Protein AF-A0A956VNM4-F1 (afdb_monomer_lite)

pLDDT: mean 79.84, std 17.33, range [45.22, 97.0]

Radius of gyration: 34.31 Å; chains: 1; bounding box: 84×88×86 Å

Foldseek 3Di:
DDDPDDDDDDDDDDDDDDDDDDPPPPPPPPPPPDPPDPPVPDDPLDDDQPDPAQAPVRFDCPRQLGVCLNVQFQPPPDDDPRHPDDSSVSSVVSNQCVQCCVPVVDHHQWDWQQDAPQDPDCVPDVGDIDGPPDDHDDNDDPVVVVVVVVVVVVVVD

Secondary structure (DSSP, 8-state):
------PPP-PPPPPPPPPPP-----------------GGGS-TT----SSSS--TTTS-TTSTTTTTGGGGSS-TT--S-S-SS-HHHHHHHHHHHHHTT-STTS--SEEEEPPPTTSS-TTT---EEEETTSPPPP---HHHHHHHHHHHHHT--

Structure (mmCIF, N/CA/C/O backbone):
data_AF-A0A956VNM4-F1
#
_entry.id   AF-A0A956VNM4-F1
#
loop_
_atom_site.group_PDB
_atom_site.id
_atom_site.type_symbol
_atom_site.label_atom_id
_atom_site.label_alt_id
_atom_site.label_comp_id
_atom_site.label_asym_id
_atom_site.label_entity_id
_atom_site.label_seq_id
_atom_site.pdbx_PDB_ins_code
_atom_site.Cartn_x
_atom_site.Cartn_y
_atom_site.Cartn_z
_atom_site.occupancy
_atom_site.B_iso_or_equiv
_atom_site.auth_seq_id
_atom_site.auth_comp_id
_atom_site.auth_asym_id
_atom_site.auth_atom_id
_atom_site.pdbx_PDB_model_num
ATOM 1 N N . MET A 1 1 ? 48.610 73.082 -47.073 1.00 49.88 1 MET A N 1
ATOM 2 C CA . MET A 1 1 ? 49.153 73.668 -45.836 1.00 49.88 1 MET A CA 1
ATOM 3 C C . MET A 1 1 ? 48.139 73.338 -44.759 1.00 49.88 1 MET A C 1
ATOM 5 O O . MET A 1 1 ? 47.066 73.901 -44.838 1.00 49.88 1 MET A O 1
ATOM 9 N N . ASP A 1 2 ? 48.388 72.320 -43.934 1.00 45.22 2 ASP A N 1
ATOM 10 C CA . ASP A 1 2 ? 47.865 72.184 -42.562 1.00 45.22 2 ASP A CA 1
ATOM 11 C C . ASP A 1 2 ? 48.372 70.866 -41.944 1.00 45.22 2 ASP A C 1
ATOM 13 O O . ASP A 1 2 ? 48.528 69.851 -42.620 1.00 45.22 2 ASP A O 1
ATOM 17 N N . ASP A 1 3 ? 48.736 70.962 -40.671 1.00 49.12 3 ASP A N 1
ATOM 18 C CA . ASP A 1 3 ? 49.794 70.252 -39.941 1.00 49.12 3 ASP A CA 1
ATOM 19 C C . ASP A 1 3 ? 49.318 68.951 -39.234 1.00 49.12 3 ASP A C 1
ATOM 21 O O . ASP A 1 3 ? 48.281 68.965 -38.561 1.00 49.12 3 ASP A O 1
ATOM 25 N N . PRO A 1 4 ? 50.045 67.813 -39.326 1.00 52.78 4 PRO A N 1
ATOM 26 C CA . PRO A 1 4 ? 49.659 66.544 -38.711 1.00 52.78 4 PRO A CA 1
ATOM 27 C C . PRO A 1 4 ? 50.267 66.339 -37.307 1.00 52.78 4 PRO A C 1
ATOM 29 O O . PRO A 1 4 ? 50.997 65.378 -37.076 1.00 52.78 4 PRO A O 1
ATOM 32 N N . HIS A 1 5 ? 49.917 67.165 -36.316 1.00 57.28 5 HIS A N 1
ATOM 33 C CA . HIS A 1 5 ? 50.291 66.904 -34.916 1.00 57.28 5 HIS A CA 1
ATOM 34 C C . HIS A 1 5 ? 49.192 67.264 -33.904 1.00 57.28 5 HIS A C 1
ATOM 36 O O . HIS A 1 5 ? 49.262 68.261 -33.190 1.00 57.28 5 HIS A O 1
ATOM 42 N N . ARG A 1 6 ? 48.215 66.362 -33.718 1.00 51.59 6 ARG A N 1
ATOM 43 C CA . ARG A 1 6 ? 47.410 66.311 -32.481 1.00 51.59 6 ARG A CA 1
ATOM 44 C C . ARG A 1 6 ? 47.790 65.091 -31.645 1.00 51.59 6 ARG A C 1
ATOM 46 O O . ARG A 1 6 ? 47.333 63.973 -31.874 1.00 51.59 6 ARG A O 1
ATOM 53 N N . ARG A 1 7 ? 48.655 65.334 -30.657 1.00 53.19 7 ARG A N 1
ATOM 54 C CA . ARG A 1 7 ? 49.036 64.391 -29.597 1.00 53.19 7 ARG A CA 1
ATOM 55 C C . ARG A 1 7 ? 47.786 63.954 -28.823 1.00 53.19 7 ARG A C 1
ATOM 57 O O . ARG A 1 7 ? 47.094 64.791 -28.250 1.00 53.19 7 ARG A O 1
ATOM 64 N N . ARG A 1 8 ? 47.499 62.649 -28.789 1.00 54.84 8 ARG A N 1
ATOM 65 C CA . ARG A 1 8 ? 46.510 62.067 -27.867 1.00 54.84 8 ARG A CA 1
ATOM 66 C C . ARG A 1 8 ? 47.134 61.978 -26.465 1.00 54.84 8 ARG A C 1
ATOM 68 O O . ARG A 1 8 ? 48.229 61.429 -26.357 1.00 54.84 8 ARG A O 1
ATOM 75 N N . PRO A 1 9 ? 46.486 62.470 -25.397 1.00 53.16 9 PRO A N 1
ATOM 76 C CA . PRO A 1 9 ? 46.974 62.258 -24.040 1.00 53.16 9 PRO A CA 1
ATOM 77 C C . PRO A 1 9 ? 46.819 60.782 -23.641 1.00 53.16 9 PRO A C 1
ATOM 79 O O . PRO A 1 9 ? 45.767 60.171 -23.833 1.00 53.16 9 PRO A O 1
ATOM 82 N N . HIS A 1 10 ? 47.897 60.202 -23.112 1.00 55.34 10 HIS A N 1
ATOM 83 C CA . HIS A 1 10 ? 47.948 58.829 -22.619 1.00 55.34 10 HIS A CA 1
ATOM 84 C C . HIS A 1 10 ? 47.056 58.665 -21.378 1.00 55.34 10 HIS A C 1
ATOM 86 O O . HIS A 1 10 ? 47.329 59.245 -20.330 1.00 55.34 10 HIS A O 1
ATOM 92 N N . LEU A 1 11 ? 46.008 57.844 -21.483 1.00 62.00 11 LEU A N 1
ATOM 93 C CA . LEU A 1 11 ? 45.251 57.353 -20.328 1.00 62.00 11 LEU A CA 1
ATOM 94 C C . LEU A 1 11 ? 46.124 56.375 -19.514 1.00 62.00 11 LEU A C 1
ATOM 96 O O . LEU A 1 11 ? 46.739 55.480 -20.106 1.00 62.00 11 LEU A O 1
ATOM 100 N N . PRO A 1 12 ? 46.189 56.498 -18.177 1.00 57.94 12 PRO A N 1
ATOM 101 C CA . PRO A 1 12 ? 46.926 55.557 -17.344 1.00 57.94 12 PRO A CA 1
ATOM 102 C C . PRO A 1 12 ? 46.230 54.188 -17.332 1.00 57.94 12 PRO A C 1
ATOM 104 O O . PRO A 1 12 ? 45.012 54.086 -17.186 1.00 57.94 12 PRO A O 1
ATOM 107 N N . ARG A 1 13 ? 47.015 53.116 -17.489 1.00 61.16 13 ARG A N 1
ATOM 108 C CA . ARG A 1 13 ? 46.526 51.729 -17.423 1.00 61.16 13 ARG A CA 1
ATOM 109 C C . ARG A 1 13 ? 46.043 51.396 -15.999 1.00 61.16 13 ARG A C 1
ATOM 111 O O . ARG A 1 13 ? 46.719 51.779 -15.041 1.00 61.16 13 ARG A O 1
ATOM 118 N N . PRO A 1 14 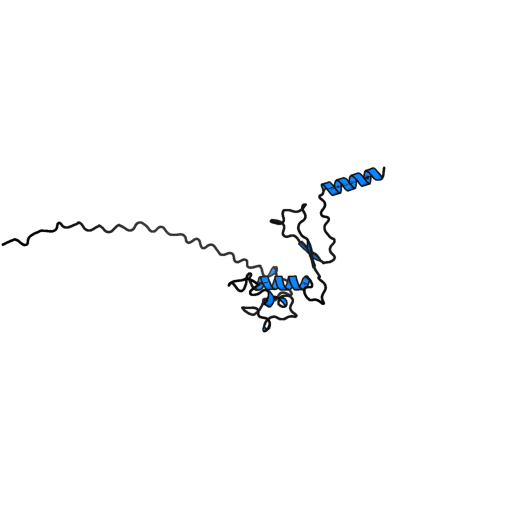? 44.940 50.645 -15.828 1.00 54.25 14 PRO A N 1
ATOM 119 C CA . PRO A 1 14 ? 44.513 50.185 -14.511 1.00 54.25 14 PRO A CA 1
ATOM 120 C C . PRO A 1 14 ? 45.524 49.182 -13.931 1.00 54.25 14 PRO A C 1
ATOM 122 O O . PRO A 1 14 ? 46.013 48.293 -14.629 1.00 54.25 14 PRO A O 1
ATOM 125 N N . ARG A 1 15 ? 45.853 49.342 -12.642 1.00 58.88 15 ARG A N 1
ATOM 126 C CA . ARG A 1 15 ? 46.706 48.407 -11.888 1.00 58.88 15 ARG A CA 1
ATOM 127 C C . ARG A 1 15 ? 45.986 47.063 -11.702 1.00 58.88 15 ARG A C 1
ATOM 129 O O . ARG A 1 15 ? 44.781 47.070 -11.453 1.00 58.88 15 ARG A O 1
ATOM 136 N N . PRO A 1 16 ? 46.700 45.923 -11.730 1.00 51.28 16 PRO A N 1
ATOM 137 C CA . PRO A 1 16 ? 46.108 44.641 -11.377 1.00 51.28 16 PRO A CA 1
ATOM 138 C C . PRO A 1 16 ? 45.751 44.627 -9.886 1.00 51.28 16 PRO A C 1
ATOM 140 O O . PRO A 1 16 ? 46.593 44.862 -9.016 1.00 51.28 16 PRO A O 1
ATOM 143 N N . THR A 1 17 ? 44.480 44.370 -9.591 1.00 58.88 17 THR A N 1
ATOM 144 C CA . THR A 1 17 ? 43.971 44.136 -8.239 1.00 58.88 17 THR A CA 1
ATOM 145 C C . THR A 1 17 ? 44.605 42.879 -7.647 1.00 58.88 17 THR A C 1
ATOM 147 O O . THR A 1 17 ? 44.582 41.808 -8.249 1.00 58.88 17 THR A O 1
ATOM 150 N N . ARG A 1 18 ? 45.170 43.027 -6.448 1.00 52.59 18 ARG A N 1
ATOM 151 C CA . ARG A 1 18 ? 45.754 41.959 -5.628 1.00 52.59 18 ARG A CA 1
ATOM 152 C C . ARG A 1 18 ? 44.669 40.910 -5.298 1.00 52.59 18 ARG A C 1
ATOM 154 O O . ARG A 1 18 ? 43.594 41.321 -4.859 1.00 52.59 18 ARG A O 1
ATOM 161 N N . PRO A 1 19 ? 44.907 39.595 -5.456 1.00 50.78 19 PRO A N 1
ATOM 162 C CA . PRO A 1 19 ? 43.946 38.591 -5.014 1.00 50.78 19 PRO A CA 1
ATOM 163 C C . PRO A 1 19 ? 43.906 38.566 -3.481 1.00 50.78 19 PRO A C 1
ATOM 165 O O . PRO A 1 19 ? 44.941 38.427 -2.828 1.00 50.78 19 PRO A O 1
ATOM 168 N N . GLY A 1 20 ? 42.714 38.746 -2.908 1.00 52.94 20 GLY A N 1
ATOM 169 C CA . GLY A 1 20 ? 42.469 38.571 -1.475 1.00 52.94 20 GLY A CA 1
ATOM 170 C C . GLY A 1 20 ? 42.557 37.097 -1.052 1.00 52.94 20 GLY A C 1
ATOM 171 O O . GLY A 1 20 ? 42.478 36.207 -1.901 1.00 52.94 20 GLY A O 1
ATOM 172 N N . PRO A 1 21 ? 42.728 36.815 0.251 1.00 52.25 21 PRO A N 1
ATOM 173 C CA . PRO A 1 21 ? 42.950 35.462 0.741 1.00 52.25 21 PRO A CA 1
ATOM 174 C C . PRO A 1 21 ? 41.718 34.574 0.524 1.00 52.25 21 PRO A C 1
ATOM 176 O O . PRO A 1 21 ? 40.581 34.963 0.797 1.00 52.25 21 PRO A O 1
ATOM 179 N N . HIS A 1 22 ? 41.982 33.365 0.029 1.00 49.00 22 HIS A N 1
ATOM 180 C CA . HIS A 1 22 ? 41.019 32.298 -0.212 1.00 49.00 22 HIS A CA 1
ATOM 181 C C . HIS A 1 22 ? 40.105 32.068 0.998 1.00 49.00 22 HIS A C 1
ATOM 183 O O . HIS A 1 22 ? 40.531 31.581 2.043 1.00 49.00 22 HIS A O 1
ATOM 189 N N . ARG A 1 23 ? 38.815 32.367 0.830 1.00 52.41 23 ARG A N 1
ATOM 190 C CA . ARG A 1 23 ? 37.769 31.940 1.758 1.00 52.41 23 ARG A CA 1
ATOM 191 C C . ARG A 1 23 ? 37.416 30.495 1.413 1.00 52.41 23 ARG A C 1
ATOM 193 O O . ARG A 1 23 ? 36.722 30.236 0.433 1.00 52.41 23 ARG A O 1
ATOM 200 N N . THR A 1 24 ? 37.946 29.557 2.188 1.00 52.72 24 THR A N 1
ATOM 201 C CA . THR A 1 24 ? 37.677 28.123 2.062 1.00 52.72 24 THR A CA 1
ATOM 202 C C . THR A 1 24 ? 36.179 27.879 2.232 1.00 52.72 24 THR A C 1
ATOM 204 O O . THR A 1 24 ? 35.636 27.949 3.334 1.00 52.72 24 THR A O 1
ATOM 207 N N . ALA A 1 25 ? 35.480 27.636 1.125 1.00 51.00 25 ALA A N 1
ATOM 208 C CA . ALA A 1 25 ? 34.095 27.203 1.158 1.00 51.00 25 ALA A CA 1
ATOM 209 C C . ALA A 1 25 ? 34.065 25.780 1.726 1.00 51.00 25 ALA A C 1
ATOM 211 O O . ALA A 1 25 ? 34.372 24.811 1.032 1.00 51.00 25 ALA A O 1
ATOM 212 N N . HIS A 1 26 ? 33.701 25.645 3.002 1.00 47.53 26 HIS A N 1
ATOM 213 C CA . HIS A 1 26 ? 33.315 24.359 3.563 1.00 47.53 26 HIS A CA 1
ATOM 214 C C . HIS A 1 26 ? 32.074 23.872 2.813 1.00 47.53 26 HIS A C 1
ATOM 216 O O . HIS A 1 26 ? 30.940 24.229 3.138 1.00 47.53 26 HIS A O 1
ATOM 222 N N . ARG A 1 27 ? 32.295 23.051 1.782 1.00 48.91 27 ARG A N 1
ATOM 223 C CA . ARG A 1 27 ? 31.257 22.254 1.135 1.00 48.91 27 ARG A CA 1
ATOM 224 C C . ARG A 1 27 ? 30.772 21.249 2.169 1.00 48.91 27 ARG A C 1
ATOM 226 O O . ARG A 1 27 ? 31.285 20.140 2.277 1.00 48.91 27 ARG A O 1
ATOM 233 N N . ARG A 1 28 ? 29.806 21.674 2.979 1.00 51.50 28 ARG A N 1
ATOM 234 C CA . ARG A 1 28 ? 29.080 20.824 3.912 1.00 51.50 28 ARG A CA 1
ATOM 235 C C . ARG A 1 28 ? 28.301 19.837 3.046 1.00 51.50 28 ARG A C 1
ATOM 237 O O . ARG A 1 28 ? 27.218 20.143 2.559 1.00 51.50 28 ARG A O 1
ATOM 244 N N . THR A 1 29 ? 28.905 18.687 2.762 1.00 48.66 29 THR A N 1
ATOM 245 C CA . THR A 1 29 ? 28.228 17.559 2.130 1.00 48.66 29 THR A CA 1
ATOM 246 C C . THR A 1 29 ? 27.105 17.157 3.065 1.00 48.66 29 THR A C 1
ATOM 248 O O . THR A 1 29 ? 27.325 16.460 4.057 1.00 48.66 29 THR A O 1
ATOM 251 N N . ALA A 1 30 ? 25.901 17.653 2.788 1.00 53.28 30 ALA A N 1
ATOM 252 C CA . ALA A 1 30 ? 24.693 17.112 3.365 1.00 53.28 30 ALA A CA 1
ATOM 253 C C . ALA A 1 30 ? 24.687 15.630 2.990 1.00 53.28 30 ALA A C 1
ATOM 255 O O . ALA A 1 30 ? 24.485 15.274 1.828 1.00 53.28 30 ALA A O 1
ATOM 256 N N . ARG A 1 31 ? 25.007 14.764 3.960 1.00 51.25 31 ARG A N 1
ATOM 257 C CA . ARG A 1 31 ? 24.775 13.328 3.843 1.00 51.25 31 ARG A CA 1
ATOM 258 C C . ARG A 1 31 ? 23.301 13.189 3.507 1.00 51.25 31 ARG A C 1
ATOM 260 O O . ARG A 1 31 ? 22.444 13.400 4.363 1.00 51.25 31 ARG A O 1
ATOM 267 N N . ARG A 1 32 ? 23.027 12.882 2.242 1.00 49.78 32 ARG A N 1
ATOM 268 C CA . ARG A 1 32 ? 21.726 12.452 1.758 1.00 49.78 32 ARG A CA 1
ATOM 269 C C . ARG A 1 32 ? 21.431 11.179 2.545 1.00 49.78 32 ARG A C 1
ATOM 271 O O . ARG A 1 32 ? 21.957 10.120 2.222 1.00 49.78 32 ARG A O 1
ATOM 278 N N . ARG A 1 33 ? 20.712 11.302 3.663 1.00 46.81 33 ARG A N 1
ATOM 279 C CA . ARG A 1 33 ? 20.148 10.149 4.359 1.00 46.81 33 ARG A CA 1
ATOM 280 C C . ARG A 1 33 ? 19.124 9.584 3.387 1.00 46.81 33 ARG A C 1
ATOM 282 O O . ARG A 1 33 ? 17.998 10.066 3.336 1.00 46.81 33 ARG A O 1
ATOM 289 N N . SER A 1 34 ? 19.544 8.657 2.529 1.00 51.41 34 SER A N 1
ATOM 290 C CA . SER A 1 34 ? 18.582 7.823 1.833 1.00 51.41 34 SER A CA 1
ATOM 291 C C . SER A 1 34 ? 17.769 7.128 2.914 1.00 51.41 34 SER A C 1
ATOM 293 O O . SER A 1 34 ? 18.326 6.633 3.897 1.00 51.41 34 SER A O 1
ATOM 295 N N . LEU A 1 35 ? 16.451 7.153 2.754 1.00 50.31 35 LEU A N 1
ATOM 296 C CA . LEU A 1 35 ? 15.524 6.322 3.507 1.00 50.31 35 LEU A CA 1
ATOM 297 C C . LEU A 1 35 ? 15.796 4.864 3.112 1.00 50.31 35 LEU A C 1
ATOM 299 O O . LEU A 1 35 ? 15.052 4.265 2.347 1.00 50.31 35 LEU A O 1
ATOM 303 N N . VAL A 1 36 ? 16.932 4.318 3.546 1.00 48.50 36 VAL A N 1
ATOM 304 C CA . VAL A 1 36 ? 17.186 2.883 3.484 1.00 48.50 36 VAL A CA 1
ATOM 305 C C . VAL A 1 36 ? 16.407 2.321 4.654 1.00 48.50 36 VAL A C 1
ATOM 307 O O . VAL A 1 36 ? 16.829 2.438 5.805 1.00 48.50 36 VAL A O 1
ATOM 310 N N . VAL A 1 37 ? 15.224 1.796 4.357 1.00 52.50 37 VAL A N 1
ATOM 311 C CA . VAL A 1 37 ? 14.501 0.918 5.273 1.00 52.50 37 VAL A CA 1
ATOM 312 C C . VAL A 1 37 ? 15.479 -0.194 5.652 1.00 52.50 37 VAL A C 1
ATOM 314 O O . VAL A 1 37 ? 16.054 -0.835 4.769 1.00 52.50 37 VAL A O 1
ATOM 317 N N . LYS A 1 38 ? 15.760 -0.362 6.949 1.00 48.75 38 LYS A N 1
ATOM 318 C CA . LYS A 1 38 ? 16.613 -1.462 7.412 1.00 48.75 38 LYS A CA 1
ATOM 319 C C . LYS A 1 38 ? 15.952 -2.770 6.973 1.00 48.75 38 LYS A C 1
ATOM 321 O O . LYS A 1 38 ? 14.750 -2.930 7.151 1.00 48.75 38 LYS A O 1
ATOM 326 N N . SER A 1 39 ? 16.735 -3.699 6.429 1.00 55.00 39 SER A N 1
ATOM 327 C CA . SER A 1 39 ? 16.269 -5.016 5.958 1.00 55.00 39 SER A CA 1
ATOM 328 C C . SER A 1 39 ? 15.467 -5.802 7.005 1.00 55.00 39 SER A C 1
ATOM 330 O O . SER A 1 39 ? 14.659 -6.645 6.651 1.00 55.00 39 SER A O 1
ATOM 332 N N . GLU A 1 40 ? 15.649 -5.473 8.282 1.00 55.06 40 GLU A N 1
ATOM 333 C CA . GLU A 1 40 ? 14.965 -6.033 9.453 1.00 55.06 40 GLU A CA 1
ATOM 334 C C . GLU A 1 40 ? 13.457 -5.705 9.536 1.00 55.06 40 GLU A C 1
ATOM 336 O O . GLU A 1 40 ? 12.757 -6.249 10.380 1.00 55.06 40 GLU A O 1
ATOM 341 N N . GLN A 1 41 ? 12.942 -4.817 8.678 1.00 72.50 41 GLN A N 1
ATOM 342 C CA . GLN A 1 41 ? 11.538 -4.370 8.681 1.00 72.50 41 GLN A CA 1
ATOM 343 C C . GLN A 1 41 ? 10.712 -4.891 7.497 1.00 72.50 41 GLN A C 1
ATOM 345 O O . GLN A 1 41 ? 9.548 -4.516 7.353 1.00 72.50 41 GLN A O 1
ATOM 350 N N . LEU A 1 42 ? 11.302 -5.702 6.618 1.00 82.81 42 LEU A N 1
ATOM 351 C CA . LEU A 1 42 ? 10.604 -6.220 5.445 1.00 82.81 42 LEU A CA 1
ATOM 352 C C . LEU A 1 42 ? 9.891 -7.539 5.790 1.00 82.81 42 LEU A C 1
ATOM 354 O O . LEU A 1 42 ? 10.472 -8.368 6.490 1.00 82.81 42 LEU A O 1
ATOM 358 N N . PRO A 1 43 ? 8.654 -7.750 5.307 1.00 89.06 43 PRO A N 1
ATOM 359 C CA . PRO A 1 43 ? 7.967 -9.033 5.442 1.00 89.06 43 PRO A CA 1
ATOM 360 C C . PRO A 1 43 ? 8.790 -10.192 4.862 1.00 89.06 43 PRO A C 1
ATOM 362 O O . PRO A 1 43 ? 9.518 -10.008 3.888 1.00 89.06 43 PRO A O 1
ATOM 365 N N . SER A 1 44 ? 8.673 -11.390 5.436 1.00 89.69 44 SER A N 1
ATOM 366 C CA . SER A 1 44 ? 9.437 -12.570 4.997 1.00 89.69 44 SER A CA 1
ATOM 367 C C . SER A 1 44 ? 9.056 -13.065 3.598 1.00 89.69 44 SER A C 1
ATOM 369 O O . SER A 1 44 ? 9.865 -13.701 2.931 1.00 89.69 44 SER A O 1
ATOM 371 N N . ASP A 1 45 ? 7.837 -12.772 3.153 1.00 90.81 45 ASP A N 1
ATOM 372 C CA . ASP A 1 45 ? 7.299 -13.071 1.826 1.00 90.81 45 ASP A CA 1
ATOM 373 C C . ASP A 1 45 ? 7.648 -12.001 0.773 1.00 90.81 45 ASP A C 1
ATOM 375 O O . ASP A 1 45 ? 7.389 -12.186 -0.419 1.00 90.81 45 ASP A O 1
ATOM 379 N N . TYR A 1 46 ? 8.267 -10.886 1.176 1.00 93.50 46 TYR A N 1
ATOM 380 C CA . TYR A 1 46 ? 8.650 -9.822 0.256 1.00 93.50 46 TYR A CA 1
ATOM 381 C C . TYR A 1 46 ? 9.898 -10.190 -0.550 1.00 93.50 46 TYR A C 1
ATOM 383 O O . TYR A 1 46 ? 10.984 -10.408 -0.015 1.00 93.50 46 TYR A O 1
ATOM 391 N N . THR A 1 47 ? 9.760 -10.144 -1.875 1.00 92.31 47 THR A N 1
ATOM 392 C CA . THR A 1 47 ? 10.885 -10.216 -2.813 1.00 92.31 47 THR A CA 1
ATOM 393 C C . THR A 1 47 ? 10.932 -8.950 -3.654 1.00 92.31 47 THR A C 1
ATOM 395 O O . THR A 1 47 ? 9.931 -8.547 -4.256 1.00 92.31 47 THR A O 1
ATOM 398 N N . LYS A 1 48 ? 12.112 -8.325 -3.719 1.00 93.88 48 LYS A N 1
ATOM 399 C CA . LYS A 1 48 ? 12.327 -7.134 -4.542 1.00 93.88 48 LYS A CA 1
ATOM 400 C C . LYS A 1 48 ? 12.102 -7.453 -6.019 1.00 93.88 48 LYS A C 1
ATOM 402 O O . LYS A 1 48 ? 12.584 -8.468 -6.518 1.00 93.88 48 LYS A O 1
ATOM 407 N N . PHE A 1 49 ? 11.404 -6.562 -6.715 1.00 95.31 49 PHE A N 1
ATOM 408 C CA . PHE A 1 49 ? 11.154 -6.709 -8.142 1.00 95.31 49 PHE A CA 1
ATOM 409 C C . PHE A 1 49 ? 12.477 -6.736 -8.945 1.00 95.31 49 PHE A C 1
ATOM 411 O O . PHE A 1 49 ? 13.314 -5.847 -8.761 1.00 95.31 49 PHE A O 1
ATOM 418 N N . PRO A 1 50 ? 12.698 -7.742 -9.816 1.00 93.25 50 PRO A N 1
ATOM 419 C CA . PRO A 1 50 ? 14.002 -7.966 -10.445 1.00 93.25 50 PRO A CA 1
ATOM 420 C C . PRO A 1 50 ? 14.291 -7.045 -11.639 1.00 93.25 50 PRO A C 1
ATOM 422 O O . PRO A 1 50 ? 15.449 -6.912 -12.035 1.00 93.25 50 PRO A O 1
ATOM 425 N N . HIS A 1 51 ? 13.272 -6.411 -12.225 1.00 91.75 51 HIS A N 1
ATOM 426 C CA . HIS A 1 51 ? 13.429 -5.556 -13.404 1.00 91.75 51 HIS A CA 1
ATOM 427 C C . HIS A 1 51 ? 13.415 -4.067 -13.047 1.00 91.75 51 HIS A C 1
ATOM 429 O O . HIS A 1 51 ? 12.913 -3.649 -12.007 1.00 91.75 51 HIS A O 1
ATOM 435 N N . SER A 1 52 ? 13.955 -3.237 -13.939 1.00 88.69 52 SER A N 1
ATOM 436 C CA . SER A 1 52 ? 13.961 -1.781 -13.760 1.00 88.69 52 SER A CA 1
ATOM 437 C C . SER A 1 52 ? 12.576 -1.150 -13.922 1.00 88.69 52 SER A C 1
ATOM 439 O O . SER A 1 52 ? 12.318 -0.101 -13.333 1.00 88.69 52 SER A O 1
ATOM 441 N N . PHE A 1 53 ? 11.697 -1.767 -14.715 1.00 93.12 53 PHE A N 1
ATOM 442 C CA . PHE A 1 53 ? 10.389 -1.220 -15.055 1.00 93.12 53 PHE A CA 1
ATOM 443 C C . PHE A 1 53 ? 9.319 -2.320 -15.110 1.00 93.12 53 PHE A C 1
ATOM 445 O O . PHE A 1 53 ? 9.537 -3.321 -15.798 1.00 93.12 53 PHE A O 1
ATOM 452 N N . PRO A 1 54 ? 8.181 -2.168 -14.412 1.00 95.44 54 PRO A N 1
ATOM 453 C CA . PRO A 1 54 ? 7.125 -3.169 -14.428 1.00 95.44 54 PRO A CA 1
ATOM 454 C C . PRO A 1 54 ? 6.246 -3.041 -15.677 1.00 95.44 54 PRO A C 1
ATOM 456 O O . PRO A 1 54 ? 5.740 -1.969 -16.001 1.00 95.44 54 PRO A O 1
ATOM 459 N N . THR A 1 55 ? 6.060 -4.158 -16.368 1.00 95.50 55 THR A N 1
ATOM 460 C CA . THR A 1 55 ? 5.136 -4.347 -17.488 1.00 95.50 55 THR A CA 1
ATOM 461 C C . THR A 1 55 ? 4.249 -5.552 -17.193 1.00 95.50 55 THR A C 1
ATOM 463 O O . THR A 1 55 ? 4.490 -6.307 -16.250 1.00 95.50 55 THR A O 1
ATOM 466 N N . ARG A 1 56 ? 3.191 -5.756 -17.976 1.00 94.88 56 ARG A N 1
ATOM 467 C CA . ARG A 1 56 ? 2.281 -6.882 -17.742 1.00 94.88 56 ARG A CA 1
ATOM 468 C C . ARG A 1 56 ? 2.982 -8.236 -17.895 1.00 94.88 56 ARG A C 1
ATOM 470 O O . ARG A 1 56 ? 2.643 -9.177 -17.194 1.00 94.88 56 ARG A O 1
ATOM 477 N N . GLU A 1 57 ? 3.948 -8.327 -18.801 1.00 96.25 57 GLU A N 1
ATOM 478 C CA . GLU A 1 57 ? 4.630 -9.568 -19.182 1.00 96.25 57 GLU A CA 1
ATOM 479 C C . GLU A 1 57 ? 5.695 -9.991 -18.166 1.00 96.25 57 GLU A C 1
ATOM 481 O O . GLU A 1 57 ? 6.047 -11.165 -18.105 1.00 96.25 57 GLU A O 1
ATOM 486 N N . ASN A 1 58 ? 6.220 -9.045 -17.383 1.00 96.38 58 ASN A N 1
ATOM 487 C CA . ASN A 1 58 ? 7.283 -9.300 -16.412 1.00 96.38 58 ASN A CA 1
ATOM 488 C C . ASN A 1 58 ? 6.799 -9.333 -14.953 1.00 96.38 58 ASN A C 1
ATOM 490 O O . ASN A 1 58 ? 7.60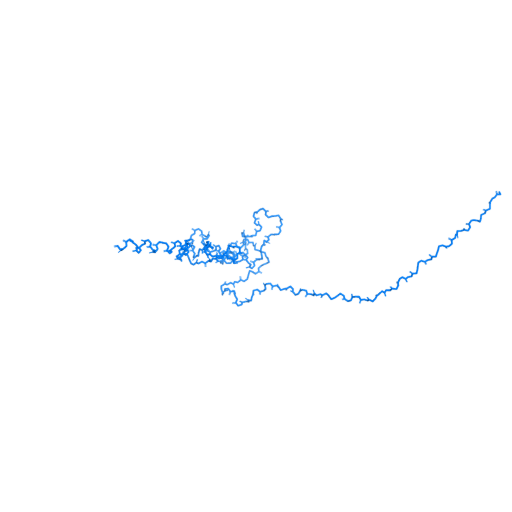1 -9.596 -14.057 1.00 96.38 58 ASN A O 1
ATOM 494 N N . CYS A 1 59 ? 5.514 -9.058 -14.713 1.00 96.00 59 CYS A N 1
ATOM 495 C CA . CYS A 1 59 ? 4.893 -9.147 -13.397 1.00 96.00 59 CYS A CA 1
ATOM 496 C C . CYS A 1 59 ? 4.196 -10.499 -13.229 1.00 96.00 59 CYS A C 1
ATOM 498 O O . CYS A 1 59 ? 3.374 -10.887 -14.058 1.00 96.00 59 CYS A O 1
ATOM 500 N N . ASP A 1 60 ? 4.476 -11.187 -12.125 1.00 95.12 60 ASP A N 1
ATOM 501 C CA . ASP A 1 60 ? 3.776 -12.420 -11.764 1.00 95.12 60 ASP A CA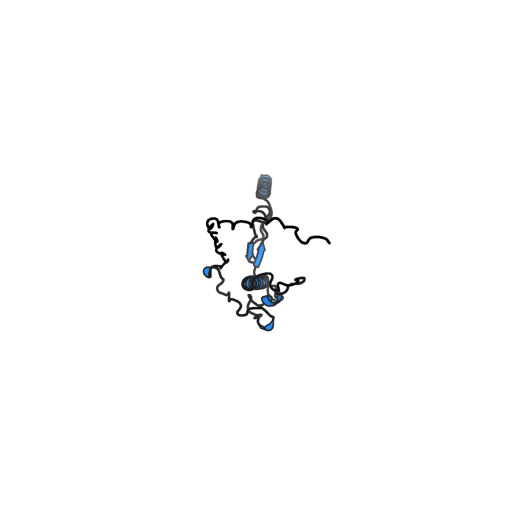 1
ATOM 502 C C . ASP A 1 60 ? 2.377 -12.109 -11.184 1.00 95.12 60 ASP A C 1
ATOM 504 O O . ASP A 1 60 ? 2.287 -11.466 -10.131 1.00 95.12 60 ASP A O 1
ATOM 508 N N . PRO A 1 61 ? 1.277 -12.564 -11.818 1.00 93.31 61 PRO A N 1
ATOM 509 C CA . PRO A 1 61 ? -0.081 -12.335 -11.325 1.00 93.31 61 PRO A CA 1
ATOM 510 C C . PRO A 1 61 ? -0.398 -13.068 -10.014 1.00 93.31 61 PRO A C 1
ATOM 512 O O . PRO A 1 61 ? -1.339 -12.676 -9.328 1.00 93.31 61 PRO A O 1
ATOM 515 N N . ASN A 1 62 ? 0.360 -14.110 -9.656 1.00 93.62 62 ASN A N 1
ATOM 516 C CA . ASN A 1 62 ? 0.156 -14.873 -8.421 1.00 93.62 62 ASN A CA 1
ATOM 517 C C . ASN A 1 62 ? 0.954 -14.310 -7.243 1.00 93.62 62 ASN A C 1
ATOM 519 O O . ASN A 1 62 ? 0.689 -14.653 -6.092 1.00 93.62 62 ASN A O 1
ATOM 523 N N . ASN A 1 63 ? 1.927 -13.439 -7.514 1.00 94.62 63 ASN A N 1
ATOM 524 C CA . ASN A 1 63 ? 2.681 -12.773 -6.470 1.00 94.62 63 ASN A CA 1
ATOM 525 C C . ASN A 1 63 ? 1.926 -11.511 -6.023 1.00 94.62 63 ASN A C 1
ATOM 527 O O . ASN A 1 63 ? 1.772 -10.577 -6.817 1.00 94.62 63 ASN A O 1
ATOM 531 N N . PRO A 1 64 ? 1.515 -11.402 -4.748 1.00 95.62 64 PRO A N 1
ATOM 532 C CA . PRO A 1 64 ? 0.726 -10.266 -4.284 1.00 95.62 64 PRO A CA 1
ATOM 533 C C . PRO A 1 64 ? 1.456 -8.919 -4.427 1.00 95.62 64 PRO A C 1
ATOM 535 O O . PRO A 1 64 ? 0.826 -7.882 -4.641 1.00 95.62 64 PRO A O 1
ATOM 538 N N . TYR A 1 65 ? 2.791 -8.922 -4.391 1.00 97.00 65 TYR A N 1
ATOM 539 C CA . TYR A 1 65 ? 3.622 -7.733 -4.586 1.00 97.00 65 TYR A CA 1
ATOM 540 C C . TYR A 1 65 ? 3.763 -7.305 -6.056 1.00 97.00 65 TYR A C 1
ATOM 542 O O . TYR A 1 65 ? 4.275 -6.217 -6.313 1.00 97.00 65 TYR A O 1
ATOM 550 N N . GLN A 1 66 ? 3.351 -8.138 -7.018 1.00 96.56 66 GLN A N 1
ATOM 551 C CA . GLN A 1 66 ? 3.503 -7.873 -8.455 1.00 96.56 66 GLN A CA 1
ATOM 552 C C . GLN A 1 66 ? 2.177 -7.864 -9.224 1.00 96.56 66 GLN A C 1
ATOM 554 O O . GLN A 1 66 ? 2.098 -7.203 -10.259 1.00 96.56 66 GLN A O 1
ATOM 559 N N . ALA A 1 67 ? 1.133 -8.521 -8.711 1.00 95.50 67 ALA A N 1
ATOM 560 C CA . ALA A 1 67 ? -0.139 -8.732 -9.402 1.00 95.50 67 ALA A CA 1
ATOM 561 C C . ALA A 1 67 ? -0.754 -7.457 -10.006 1.00 95.50 67 ALA A C 1
ATOM 563 O O . ALA A 1 67 ? -1.285 -7.485 -11.117 1.00 95.50 67 ALA A O 1
ATOM 564 N N . PHE A 1 68 ? -0.635 -6.328 -9.302 1.00 96.31 68 PHE A N 1
ATOM 565 C CA . PHE A 1 68 ? -1.154 -5.028 -9.738 1.00 96.31 68 PHE A CA 1
ATOM 566 C C . PHE A 1 68 ? -0.052 -4.027 -10.102 1.00 96.31 68 PHE A C 1
ATOM 568 O O . PHE A 1 68 ? -0.350 -2.907 -10.510 1.00 96.31 68 PHE A O 1
ATOM 575 N N . LEU A 1 69 ? 1.222 -4.401 -9.962 1.00 95.75 69 LEU A N 1
ATOM 576 C CA . LEU A 1 69 ? 2.354 -3.479 -10.048 1.00 95.75 69 LEU A CA 1
ATOM 577 C C . LEU A 1 69 ? 2.421 -2.753 -11.400 1.00 95.75 69 LEU A C 1
ATOM 579 O O . LEU A 1 69 ? 2.620 -1.541 -11.433 1.00 95.75 69 LEU A O 1
ATOM 583 N N . TRP A 1 70 ? 2.192 -3.468 -12.504 1.00 95.00 70 TRP A N 1
ATOM 584 C CA . TRP A 1 70 ? 2.195 -2.893 -13.854 1.00 95.00 70 TRP A CA 1
ATOM 585 C C . TRP A 1 70 ? 1.043 -1.907 -14.105 1.00 95.00 70 TRP A C 1
ATOM 587 O O . TRP A 1 70 ? 1.173 -1.017 -14.941 1.00 95.00 70 TRP A O 1
ATOM 597 N N . MET A 1 71 ? -0.068 -2.026 -13.372 1.00 94.88 71 MET A N 1
ATOM 598 C CA . MET A 1 71 ? -1.225 -1.128 -13.495 1.00 94.88 71 MET A CA 1
ATOM 599 C C . MET A 1 71 ? -1.020 0.199 -12.752 1.00 94.88 71 MET A C 1
ATOM 601 O O . MET A 1 71 ? -1.740 1.164 -12.996 1.00 94.88 71 MET A O 1
ATOM 605 N N . LEU A 1 72 ? -0.044 0.257 -11.840 1.00 94.75 72 LEU A N 1
ATOM 606 C CA . LEU A 1 72 ? 0.297 1.452 -11.058 1.00 94.75 72 LEU A CA 1
ATOM 607 C C . LEU A 1 72 ? 1.315 2.359 -11.772 1.00 94.75 72 LEU A C 1
ATOM 609 O O . LEU A 1 72 ? 1.756 3.372 -11.223 1.00 94.75 72 LEU A O 1
ATOM 613 N N . VAL A 1 73 ? 1.699 1.992 -12.993 1.00 92.62 73 VAL A N 1
ATOM 614 C CA . VAL A 1 73 ? 2.607 2.743 -13.859 1.00 92.62 73 VAL A CA 1
ATOM 615 C C . VAL A 1 73 ? 1.811 3.702 -14.735 1.00 92.62 73 VAL A C 1
ATOM 617 O O . VAL A 1 73 ? 0.749 3.346 -15.234 1.00 92.62 73 VAL A O 1
ATOM 620 N N . ALA A 1 74 ? 2.352 4.903 -14.959 1.00 90.25 74 ALA A N 1
ATOM 621 C CA . ALA A 1 74 ? 1.796 5.911 -15.863 1.00 90.25 74 ALA A CA 1
ATOM 622 C C . ALA A 1 74 ? 0.284 6.124 -15.654 1.00 90.25 74 ALA A C 1
ATOM 624 O O . ALA A 1 74 ? -0.505 6.054 -16.597 1.00 90.25 74 ALA A O 1
ATOM 625 N N . MET A 1 75 ? -0.105 6.365 -14.397 1.00 89.62 75 MET A N 1
ATOM 626 C CA . MET A 1 75 ? -1.502 6.555 -14.011 1.00 89.62 75 MET A CA 1
ATOM 627 C C . MET A 1 75 ? -2.193 7.639 -14.860 1.00 89.62 75 MET A C 1
ATOM 629 O O . MET A 1 75 ? -1.530 8.546 -15.383 1.00 89.62 75 MET A O 1
ATOM 633 N N . PRO A 1 76 ? -3.533 7.579 -14.993 1.00 89.81 76 PRO A N 1
ATOM 634 C CA . PRO A 1 76 ? -4.287 8.516 -15.817 1.00 89.81 76 PRO A CA 1
ATOM 635 C C . PRO A 1 76 ? -3.917 9.979 -15.547 1.00 89.81 76 PRO A C 1
ATOM 637 O O . PRO A 1 76 ? -3.739 10.389 -14.401 1.00 89.81 76 PRO A O 1
ATOM 640 N N . TYR A 1 77 ? -3.826 10.768 -16.620 1.00 89.81 77 TYR A N 1
ATOM 641 C CA . TYR A 1 77 ? -3.478 12.198 -16.611 1.00 89.81 77 TYR A CA 1
ATOM 642 C C . TYR A 1 77 ? -2.026 12.555 -16.253 1.00 89.81 77 TYR A C 1
ATOM 644 O O . TYR A 1 77 ? -1.674 13.738 -16.260 1.00 89.81 77 TYR A O 1
ATOM 652 N N . MET A 1 78 ? -1.147 11.577 -16.025 1.00 86.12 78 MET A N 1
ATOM 653 C CA . MET A 1 78 ? 0.280 11.843 -15.852 1.00 86.12 78 MET A CA 1
ATOM 654 C C . MET A 1 78 ? 0.951 12.221 -17.178 1.00 86.12 78 MET A C 1
ATOM 656 O O . MET A 1 78 ? 0.957 11.457 -18.141 1.00 86.12 78 MET A O 1
ATOM 660 N N . LYS A 1 79 ? 1.562 13.409 -17.218 1.00 83.31 79 LYS A N 1
ATOM 661 C CA . LYS A 1 79 ? 2.380 13.883 -18.344 1.00 83.31 79 LYS A CA 1
ATOM 662 C C . LYS A 1 79 ? 3.857 13.828 -17.949 1.00 83.31 79 LYS A C 1
ATOM 664 O O . LYS A 1 79 ? 4.381 14.774 -17.369 1.00 83.31 79 LYS A O 1
ATOM 669 N N . GLY A 1 80 ? 4.519 12.713 -18.258 1.00 79.44 80 GLY A N 1
ATOM 670 C CA . GLY A 1 80 ? 5.883 12.428 -17.795 1.00 79.44 80 GLY A CA 1
ATOM 671 C C . GLY A 1 80 ? 5.918 11.756 -16.416 1.00 79.44 80 GLY A C 1
ATOM 672 O O . GLY A 1 80 ? 4.875 11.489 -15.831 1.00 79.44 80 GLY A O 1
ATOM 673 N N . ALA A 1 81 ? 7.127 11.441 -15.929 1.00 82.06 81 ALA A N 1
ATOM 674 C CA . ALA A 1 81 ? 7.368 10.718 -14.673 1.00 82.06 81 ALA A CA 1
ATOM 675 C C . ALA A 1 81 ? 6.542 9.425 -14.544 1.00 82.06 81 ALA A C 1
ATOM 677 O O . ALA A 1 81 ? 5.690 9.322 -13.680 1.00 82.06 81 ALA A O 1
ATOM 678 N N . GLN A 1 82 ? 6.819 8.424 -15.388 1.00 84.31 82 GLN A N 1
ATOM 679 C CA . GLN A 1 82 ? 6.063 7.157 -15.490 1.00 84.31 82 GLN A CA 1
ATOM 680 C C . GLN A 1 82 ? 5.845 6.422 -14.152 1.00 84.31 82 GLN A C 1
ATOM 682 O O . GLN A 1 82 ? 4.932 5.609 -14.045 1.00 84.31 82 GLN A O 1
ATOM 687 N N . LEU A 1 83 ? 6.650 6.718 -13.132 1.00 90.19 83 LEU A N 1
ATOM 688 C CA . LEU A 1 83 ? 6.506 6.214 -11.773 1.00 90.19 83 LEU A CA 1
ATOM 689 C C . LEU A 1 83 ? 6.331 7.398 -10.810 1.00 90.19 83 LEU A C 1
ATOM 691 O O . LEU A 1 83 ? 7.271 8.165 -10.600 1.00 90.19 83 LEU A O 1
ATOM 695 N N . VAL A 1 84 ? 5.141 7.540 -10.211 1.00 88.06 84 VAL A N 1
ATOM 696 C CA . VAL A 1 84 ? 4.877 8.553 -9.160 1.00 88.06 84 VAL A CA 1
ATOM 697 C C . VAL A 1 84 ? 5.656 8.237 -7.887 1.00 88.06 84 VAL A C 1
ATOM 699 O O . VAL A 1 84 ? 6.103 9.135 -7.178 1.00 88.06 84 VAL A O 1
ATOM 702 N N . LEU A 1 85 ? 5.815 6.946 -7.600 1.00 92.25 85 LEU A N 1
ATOM 703 C CA . LEU A 1 85 ? 6.482 6.419 -6.418 1.00 92.25 85 LEU A CA 1
ATOM 704 C C . LEU A 1 85 ? 7.513 5.361 -6.841 1.00 92.25 85 LEU A C 1
ATOM 706 O O . LEU A 1 85 ? 7.379 4.778 -7.918 1.00 92.25 85 LEU A O 1
ATOM 710 N N . PRO A 1 86 ? 8.543 5.092 -6.019 1.00 92.56 86 PRO A N 1
ATOM 711 C CA . PRO A 1 86 ? 9.512 4.038 -6.306 1.00 92.56 86 PRO A CA 1
ATOM 712 C C . PRO A 1 86 ? 8.847 2.666 -6.460 1.00 92.56 86 PRO A C 1
ATOM 714 O O . PRO A 1 86 ? 7.893 2.363 -5.744 1.00 92.56 86 PRO A O 1
ATOM 717 N N . VAL A 1 87 ? 9.401 1.814 -7.329 1.00 94.44 87 VAL A N 1
ATOM 718 C CA . VAL A 1 87 ? 8.888 0.453 -7.583 1.00 94.44 87 VAL A CA 1
ATOM 719 C C . VAL A 1 87 ? 8.746 -0.344 -6.286 1.00 94.44 87 VAL A C 1
ATOM 721 O O . VAL A 1 87 ? 7.681 -0.895 -6.034 1.00 94.44 87 VAL A O 1
ATOM 724 N N . ASP A 1 88 ? 9.764 -0.314 -5.420 1.00 94.00 88 ASP A N 1
ATOM 725 C CA . ASP A 1 88 ? 9.749 -0.996 -4.118 1.00 94.00 88 ASP A CA 1
ATOM 726 C C . ASP A 1 88 ? 8.532 -0.580 -3.261 1.00 94.00 88 ASP A C 1
ATOM 728 O O . ASP A 1 88 ? 7.939 -1.405 -2.576 1.00 94.00 88 ASP A O 1
ATOM 732 N N . TYR A 1 89 ? 8.107 0.689 -3.322 1.00 94.19 89 TYR A N 1
ATOM 733 C CA . TYR A 1 89 ? 6.905 1.151 -2.620 1.00 94.19 89 TYR A CA 1
ATOM 734 C C . TYR A 1 89 ? 5.623 0.676 -3.313 1.00 94.19 89 TYR A C 1
ATOM 736 O O . TYR A 1 89 ? 4.690 0.220 -2.653 1.00 94.19 89 TYR A O 1
ATOM 744 N N . LEU A 1 90 ? 5.576 0.743 -4.645 1.00 95.62 90 LEU A N 1
ATOM 745 C CA . LEU A 1 90 ? 4.435 0.267 -5.428 1.00 95.62 90 LEU A CA 1
ATOM 746 C C . LEU A 1 90 ? 4.203 -1.245 -5.264 1.00 95.62 90 LEU A C 1
ATOM 748 O O . LEU A 1 90 ? 3.055 -1.679 -5.325 1.00 95.62 90 LEU A O 1
ATOM 752 N N . GLN A 1 91 ? 5.240 -2.036 -4.959 1.00 96.50 91 GLN A N 1
ATOM 753 C CA . GLN A 1 91 ? 5.084 -3.443 -4.568 1.00 96.50 91 GLN A CA 1
ATOM 754 C C . GLN A 1 91 ? 4.227 -3.593 -3.300 1.00 96.50 91 GLN A C 1
ATOM 756 O O . GLN A 1 91 ? 3.331 -4.435 -3.248 1.00 96.50 91 GLN A O 1
ATOM 761 N N . PHE A 1 92 ? 4.436 -2.744 -2.288 1.00 96.25 92 PHE A N 1
ATOM 762 C CA . PHE A 1 92 ? 3.594 -2.735 -1.086 1.00 96.25 92 PHE A CA 1
ATOM 763 C C . PHE A 1 92 ? 2.175 -2.236 -1.363 1.00 96.25 92 PHE A C 1
ATOM 765 O O . PHE A 1 92 ? 1.231 -2.711 -0.732 1.00 96.25 92 PHE A O 1
ATOM 772 N N . VAL A 1 93 ? 1.999 -1.318 -2.319 1.00 95.88 93 VAL A N 1
ATOM 773 C CA . VAL A 1 93 ? 0.662 -0.907 -2.779 1.00 95.88 93 VAL A CA 1
ATOM 774 C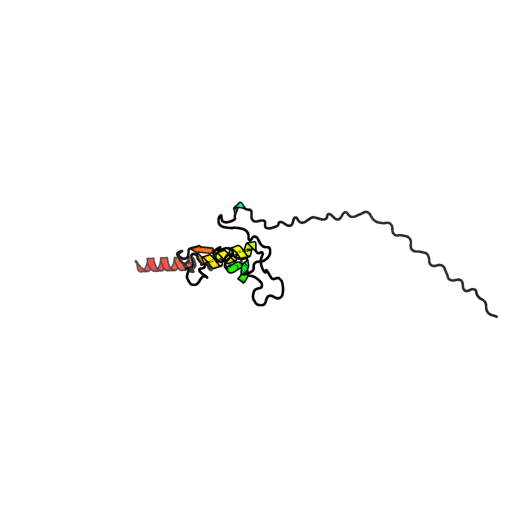 C . VAL A 1 93 ? -0.048 -2.076 -3.463 1.00 95.88 93 VAL A C 1
ATOM 776 O O . VAL A 1 93 ? -1.200 -2.346 -3.136 1.00 95.88 93 VAL A O 1
ATOM 779 N N . SER A 1 94 ? 0.639 -2.827 -4.331 1.00 96.62 94 SER A N 1
ATOM 780 C CA . SER A 1 94 ? 0.098 -4.055 -4.932 1.00 96.62 94 SER A CA 1
ATOM 781 C C . SER A 1 94 ? -0.325 -5.059 -3.857 1.00 96.62 94 SER A C 1
ATOM 783 O O . SER A 1 94 ? -1.457 -5.539 -3.888 1.00 96.62 94 SER A O 1
ATOM 785 N N . LYS A 1 95 ? 0.523 -5.300 -2.845 1.00 96.56 95 LYS A N 1
ATOM 786 C CA . LYS A 1 95 ? 0.177 -6.160 -1.700 1.00 96.56 95 LYS A CA 1
ATOM 787 C C . LYS A 1 95 ? -1.047 -5.642 -0.943 1.00 96.56 95 LYS A C 1
ATOM 789 O O . LYS A 1 95 ? -1.910 -6.425 -0.570 1.00 96.56 95 LYS A O 1
ATOM 794 N N . ARG A 1 96 ? -1.174 -4.324 -0.757 1.00 95.75 96 ARG A N 1
ATOM 795 C CA . ARG A 1 96 ? -2.353 -3.727 -0.113 1.00 95.75 96 ARG A CA 1
ATOM 796 C C . ARG A 1 96 ? -3.628 -3.978 -0.918 1.00 95.75 96 ARG A C 1
ATOM 798 O O . ARG A 1 96 ? -4.631 -4.355 -0.331 1.00 95.75 96 ARG A O 1
ATOM 805 N N . LEU A 1 97 ? -3.590 -3.793 -2.239 1.00 96.50 97 LEU A N 1
ATOM 806 C CA . LEU A 1 97 ? -4.723 -4.090 -3.127 1.00 96.50 97 LEU A CA 1
ATOM 807 C C . LEU A 1 97 ? -5.081 -5.580 -3.096 1.00 96.50 97 LEU A C 1
ATOM 809 O O . LEU A 1 97 ? -6.256 -5.938 -3.112 1.00 96.50 97 LEU A O 1
ATOM 813 N N . TRP A 1 98 ? -4.067 -6.441 -3.003 1.00 95.81 98 TRP A N 1
ATOM 814 C CA . TRP A 1 98 ? -4.251 -7.877 -2.855 1.00 95.81 98 TRP A CA 1
ATOM 815 C C . TRP A 1 98 ? -5.011 -8.234 -1.577 1.00 95.81 98 TRP A C 1
ATOM 817 O O . TRP A 1 98 ? -5.966 -9.003 -1.652 1.00 95.81 98 TRP A O 1
ATOM 827 N N . ASP A 1 99 ? -4.603 -7.660 -0.446 1.00 95.31 99 ASP A N 1
ATOM 828 C CA . ASP A 1 99 ? -5.201 -7.907 0.872 1.00 95.31 99 ASP A CA 1
ATOM 829 C C . ASP A 1 99 ? -6.587 -7.265 1.017 1.00 95.31 99 ASP A C 1
ATOM 831 O O . ASP A 1 99 ? -7.424 -7.745 1.773 1.00 95.31 99 ASP A O 1
ATOM 835 N N . CYS A 1 100 ? -6.858 -6.191 0.273 1.00 95.56 100 CYS A N 1
ATOM 836 C CA . CYS A 1 100 ? -8.180 -5.572 0.186 1.00 95.56 100 CYS A CA 1
ATOM 837 C C . CYS A 1 100 ? -9.150 -6.321 -0.748 1.00 95.56 100 CYS A C 1
ATOM 839 O O . CYS A 1 100 ? -10.221 -5.789 -1.026 1.00 95.56 100 CYS A O 1
ATOM 841 N N . GLY A 1 101 ? -8.794 -7.500 -1.270 1.00 93.94 101 GLY A N 1
ATOM 842 C CA . GLY A 1 101 ? -9.720 -8.307 -2.075 1.00 93.94 101 GLY A CA 1
ATOM 843 C C . GLY A 1 101 ? -10.069 -7.685 -3.432 1.00 93.94 101 GLY A C 1
ATOM 844 O O . GLY A 1 101 ? -11.159 -7.876 -3.950 1.00 93.94 101 GLY A O 1
ATOM 845 N N . VAL A 1 102 ? -9.160 -6.919 -4.052 1.00 94.12 102 VAL A N 1
ATOM 846 C CA . VAL A 1 102 ? -9.425 -6.307 -5.377 1.00 94.12 102 VAL A CA 1
ATOM 847 C C . VAL A 1 102 ? -9.648 -7.363 -6.475 1.00 94.12 102 VAL A C 1
ATOM 849 O O . VAL A 1 102 ? -10.209 -7.063 -7.530 1.00 94.12 102 VAL A O 1
ATOM 852 N N . ARG A 1 103 ? -9.234 -8.617 -6.247 1.00 90.50 103 ARG A N 1
ATOM 853 C CA . ARG A 1 103 ? -9.560 -9.741 -7.134 1.00 90.50 103 ARG A CA 1
ATOM 854 C C . ARG A 1 103 ? -11.035 -10.125 -6.925 1.00 90.50 103 ARG A C 1
ATOM 856 O O . ARG A 1 103 ? -11.373 -10.482 -5.806 1.00 90.50 103 ARG A O 1
ATOM 863 N N . PRO A 1 104 ? -11.883 -10.166 -7.971 1.00 79.50 104 PRO A N 1
ATOM 864 C CA . PRO A 1 104 ? -13.333 -10.377 -7.827 1.00 79.50 104 PRO A CA 1
ATOM 865 C C . PRO A 1 104 ? -13.793 -11.667 -7.131 1.00 79.50 104 PRO A C 1
ATOM 867 O O . PRO A 1 104 ? -14.977 -11.802 -6.850 1.00 79.50 104 PRO A O 1
ATOM 870 N N . VAL A 1 105 ? -12.896 -12.631 -6.921 1.00 86.31 105 VAL A N 1
ATOM 871 C CA . VAL A 1 105 ? -13.200 -13.943 -6.326 1.00 86.31 105 VAL A CA 1
ATOM 872 C C . VAL A 1 105 ? 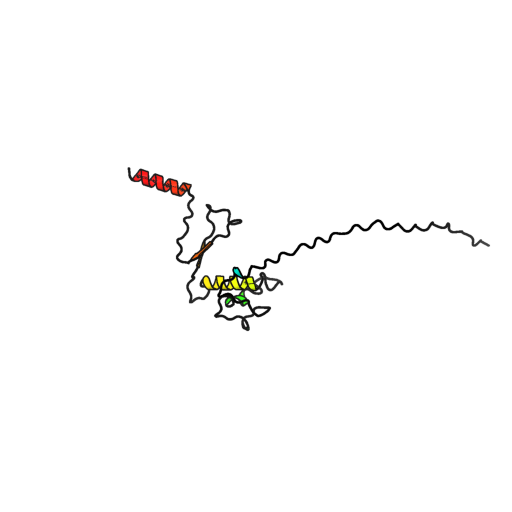-12.659 -14.101 -4.903 1.00 86.31 105 VAL A C 1
ATOM 874 O O . VAL A 1 105 ? -12.860 -15.147 -4.300 1.00 86.31 105 VAL A O 1
ATOM 877 N N . GLU A 1 106 ? -11.958 -13.096 -4.374 1.00 89.50 106 GLU A N 1
ATOM 878 C CA . GLU A 1 106 ? -11.255 -13.175 -3.092 1.00 89.50 106 GLU A CA 1
ATOM 879 C C . GLU A 1 106 ? -11.780 -12.111 -2.132 1.00 89.50 106 GLU A C 1
ATOM 881 O O . GLU A 1 106 ? -11.822 -10.928 -2.469 1.00 89.50 106 GLU A O 1
ATOM 886 N N . GLU A 1 107 ? -12.134 -12.526 -0.920 1.00 92.38 107 GLU A N 1
ATOM 887 C CA . GLU A 1 107 ? -12.608 -11.617 0.123 1.00 92.38 107 GLU A CA 1
ATOM 888 C C . GLU A 1 107 ? -11.451 -10.789 0.724 1.00 92.38 107 GLU A C 1
ATOM 890 O O . GLU A 1 107 ? -10.311 -11.266 0.812 1.00 92.38 107 GLU A O 1
ATOM 895 N N . PRO A 1 108 ? -11.706 -9.542 1.163 1.00 94.12 108 PRO A N 1
ATOM 896 C CA . PRO A 1 108 ? -10.702 -8.717 1.822 1.00 94.12 108 PRO A CA 1
ATOM 897 C C . PRO A 1 108 ? -10.303 -9.302 3.182 1.00 94.12 108 PRO A C 1
ATOM 899 O O . PRO A 1 108 ? -11.146 -9.632 4.010 1.00 94.12 108 PRO A O 1
ATOM 902 N N . THR A 1 109 ? -9.002 -9.339 3.474 1.00 94.75 109 THR A N 1
ATOM 903 C CA . THR A 1 109 ? -8.474 -9.783 4.777 1.00 94.75 109 THR A CA 1
ATOM 904 C C . THR A 1 109 ? -8.315 -8.633 5.773 1.00 94.75 109 THR A C 1
ATOM 906 O O . THR A 1 109 ? -8.143 -8.851 6.973 1.00 94.75 109 THR A O 1
ATOM 909 N N . ILE A 1 110 ? -8.331 -7.391 5.287 1.00 95.94 110 ILE A N 1
ATOM 910 C CA . ILE A 1 110 ? -8.091 -6.179 6.076 1.00 95.94 110 ILE A CA 1
ATOM 911 C C . ILE A 1 110 ? -9.072 -5.063 5.714 1.00 95.94 110 ILE A C 1
ATOM 913 O O . ILE A 1 110 ? -9.582 -4.996 4.597 1.00 95.94 110 ILE A O 1
ATOM 917 N N . LYS A 1 111 ? -9.252 -4.116 6.636 1.00 95.19 111 LYS A N 1
ATOM 918 C CA . LYS A 1 111 ? -9.970 -2.858 6.407 1.00 95.19 111 LYS A CA 1
ATOM 919 C C . LYS A 1 111 ? -9.213 -1.659 6.974 1.00 95.19 111 LYS A C 1
ATOM 921 O O . LYS A 1 111 ? -8.406 -1.790 7.899 1.00 95.19 111 LYS A O 1
ATOM 926 N N . TYR A 1 112 ? -9.469 -0.481 6.406 1.00 94.69 112 TYR A N 1
ATOM 927 C CA . TYR A 1 112 ? -8.921 0.780 6.902 1.00 94.69 112 TYR A CA 1
ATOM 928 C C . TYR A 1 112 ? -9.849 1.398 7.948 1.00 94.69 112 TYR A C 1
ATOM 930 O O . TYR A 1 112 ? -11.015 1.677 7.673 1.00 94.69 112 TYR A O 1
ATOM 938 N N . GLN A 1 113 ? -9.315 1.666 9.134 1.00 92.56 113 GLN A N 1
ATOM 939 C CA . GLN A 1 113 ? -9.966 2.459 10.166 1.00 92.56 113 GLN A CA 1
ATOM 940 C C . GLN A 1 113 ? -9.384 3.871 10.155 1.00 92.56 113 GLN A C 1
ATOM 942 O O . GLN A 1 113 ? -8.234 4.094 10.545 1.00 92.56 113 GLN A O 1
ATOM 947 N N . LYS A 1 114 ? -10.202 4.834 9.719 1.00 90.62 114 LYS A N 1
ATOM 948 C CA . LYS A 1 114 ? -9.844 6.254 9.776 1.00 90.62 114 LYS A CA 1
ATOM 949 C C . LYS A 1 114 ? -9.640 6.716 11.230 1.00 90.62 114 LYS A C 1
ATOM 951 O O . LYS A 1 114 ? -10.276 6.165 12.136 1.00 90.62 114 LYS A O 1
ATOM 956 N N . PRO A 1 115 ? -8.815 7.748 11.464 1.00 89.75 115 PRO A N 1
ATOM 957 C CA . PRO A 1 115 ? -8.801 8.453 12.740 1.00 89.75 115 PRO A CA 1
ATOM 958 C C . PRO A 1 115 ? -10.198 8.987 13.088 1.00 89.75 115 PRO A C 1
ATOM 960 O O . PRO A 1 115 ? -10.922 9.485 12.220 1.00 89.75 115 PRO A O 1
ATOM 963 N N . LEU A 1 116 ? -10.577 8.876 14.356 1.00 86.56 116 LEU A N 1
ATOM 964 C CA . LEU A 1 116 ? -11.788 9.463 14.921 1.00 86.56 116 LEU A CA 1
ATOM 965 C C . LEU A 1 116 ? -11.535 10.905 15.370 1.00 86.56 116 LEU A C 1
ATOM 967 O O . LEU A 1 116 ? -10.393 11.322 15.533 1.00 86.56 116 LEU A O 1
ATOM 971 N N . SER A 1 117 ? -12.604 11.656 15.653 1.00 79.12 117 SER A N 1
ATOM 972 C CA . SER A 1 117 ? -12.477 13.000 16.246 1.00 79.12 117 SER A CA 1
ATOM 973 C C . SER A 1 117 ? -11.807 12.985 17.625 1.00 79.12 117 SER A C 1
ATOM 975 O O . SER A 1 117 ? -11.346 14.022 18.093 1.00 79.12 117 SER A O 1
ATOM 977 N N . THR A 1 118 ? -11.787 11.827 18.287 1.00 81.25 118 THR A N 1
ATOM 978 C CA . THR A 1 118 ? -11.094 11.606 19.559 1.00 81.25 118 THR A CA 1
ATOM 979 C C . THR A 1 118 ? -9.592 11.379 19.391 1.00 81.25 118 THR A C 1
ATOM 981 O O . THR A 1 118 ? -8.861 11.437 20.375 1.00 81.25 118 THR A O 1
ATOM 984 N N . ASP A 1 119 ? -9.132 11.081 18.174 1.00 83.25 119 ASP A N 1
ATOM 985 C CA . ASP A 1 119 ? -7.720 10.872 17.863 1.00 83.25 119 ASP A CA 1
ATOM 986 C C . ASP A 1 119 ? -7.044 12.205 17.497 1.00 83.25 119 ASP A C 1
ATOM 988 O O . ASP A 1 119 ? -7.724 13.183 17.163 1.00 83.25 119 ASP A O 1
ATOM 992 N N . PRO A 1 120 ? -5.697 12.270 17.490 1.00 80.81 120 PRO A N 1
ATOM 993 C CA . PRO A 1 120 ? -4.997 13.373 16.847 1.00 80.81 120 PRO A CA 1
ATOM 994 C C . PRO A 1 120 ? -5.487 13.561 15.405 1.00 80.81 120 PRO A C 1
ATOM 996 O O . PRO A 1 120 ? -5.822 12.588 14.727 1.00 80.81 120 PRO A O 1
ATOM 999 N N . ASN A 1 121 ? -5.509 14.818 14.948 1.00 82.25 121 ASN A N 1
ATOM 1000 C CA . ASN A 1 121 ? -5.938 15.213 13.603 1.00 82.25 121 ASN A CA 1
ATOM 1001 C C . ASN A 1 121 ? -5.385 14.248 12.532 1.00 82.25 121 ASN A C 1
ATOM 1003 O O . ASN A 1 121 ? -4.243 13.807 12.627 1.00 82.25 121 ASN A O 1
ATOM 1007 N N . TRP A 1 122 ? -6.161 13.952 11.487 1.00 76.62 122 TRP A N 1
ATOM 1008 C CA . TRP A 1 122 ? -5.766 13.080 10.372 1.00 76.62 122 TRP A CA 1
ATOM 1009 C C . TRP A 1 122 ? -4.418 13.454 9.732 1.00 76.62 122 TRP A C 1
ATOM 1011 O O . TRP A 1 122 ? -3.755 12.608 9.140 1.00 76.62 122 TRP A O 1
ATOM 1021 N N . LEU A 1 123 ? -3.984 14.712 9.869 1.00 82.50 123 LEU A N 1
ATOM 1022 C CA . LEU A 1 123 ? -2.665 15.148 9.412 1.00 82.50 123 LEU A CA 1
ATOM 1023 C C . LEU A 1 123 ? -1.507 14.535 10.224 1.00 82.50 123 LEU A C 1
ATOM 1025 O O . LEU A 1 123 ? -0.402 14.381 9.710 1.00 82.50 123 LEU A O 1
ATOM 1029 N N . THR A 1 124 ? -1.745 14.204 11.493 1.00 84.19 124 THR A N 1
ATOM 1030 C CA . THR A 1 124 ? -0.760 13.635 12.424 1.00 84.19 124 THR A CA 1
ATOM 1031 C C . THR A 1 124 ? -1.058 12.187 12.808 1.00 84.19 124 THR A C 1
ATOM 1033 O O . THR A 1 124 ? -0.169 11.508 13.319 1.00 84.19 124 THR A O 1
ATOM 1036 N N . SER A 1 125 ? -2.265 11.693 12.526 1.00 84.12 125 SER A N 1
ATOM 1037 C CA . SER A 1 125 ? -2.665 10.300 12.714 1.00 84.12 125 SER A CA 1
ATOM 1038 C C . SER A 1 125 ? -3.060 9.675 11.370 1.00 84.12 125 SER A C 1
ATOM 1040 O O . SER A 1 125 ? -4.072 10.072 10.796 1.00 84.12 125 SER A O 1
ATOM 1042 N N . PRO A 1 126 ? -2.315 8.685 10.844 1.00 84.06 126 PRO A N 1
ATOM 1043 C CA . PRO A 1 126 ? -2.601 8.081 9.540 1.00 84.06 126 PRO A CA 1
ATOM 1044 C C . PRO A 1 126 ? -3.755 7.063 9.569 1.00 84.06 126 PRO A C 1
ATOM 1046 O O . PRO A 1 126 ? -4.062 6.460 8.540 1.00 84.06 126 PRO A O 1
ATOM 1049 N N . GLY A 1 127 ? -4.389 6.844 10.725 1.00 89.50 127 GLY A N 1
ATOM 1050 C CA . GLY A 1 127 ? -5.335 5.751 10.941 1.00 89.50 127 GLY A CA 1
ATOM 1051 C C . GLY A 1 127 ? -4.638 4.396 11.066 1.00 89.50 127 GLY A C 1
ATOM 1052 O O . GLY A 1 127 ? -3.411 4.315 11.155 1.00 89.50 127 GLY A O 1
ATOM 1053 N N . SER A 1 128 ? -5.434 3.330 11.060 1.00 91.38 128 SER A N 1
ATOM 1054 C CA . SER A 1 128 ? -4.953 1.964 11.276 1.00 91.38 128 SER A CA 1
ATOM 1055 C C . SER A 1 128 ? -5.517 1.009 10.237 1.00 91.38 128 SER A C 1
ATOM 1057 O O . SER A 1 128 ? -6.694 1.063 9.893 1.00 91.38 128 SER A O 1
ATOM 1059 N N . TRP A 1 129 ? -4.679 0.093 9.764 1.00 93.62 129 TRP A N 1
ATOM 1060 C CA . TRP A 1 129 ? -5.130 -1.071 9.008 1.00 93.62 129 TRP A CA 1
ATOM 1061 C C . TRP A 1 129 ? -5.313 -2.230 9.977 1.00 93.62 129 TRP A C 1
ATOM 1063 O O . TRP A 1 129 ? -4.384 -2.564 10.710 1.00 93.62 129 TRP A O 1
ATOM 1073 N N . VAL A 1 130 ? -6.500 -2.822 9.987 1.00 95.50 130 VAL A N 1
ATOM 1074 C CA . VAL A 1 130 ? -6.885 -3.889 10.921 1.00 95.50 130 VAL A CA 1
ATOM 1075 C C . VAL A 1 130 ? -7.461 -5.077 10.147 1.00 95.50 130 VAL A C 1
ATOM 1077 O O . VAL A 1 130 ? -7.858 -4.889 8.993 1.00 95.50 130 VAL A O 1
ATOM 1080 N N . PRO A 1 131 ? -7.525 -6.285 10.738 1.00 96.38 131 PRO A N 1
ATOM 1081 C CA . PRO A 1 131 ? -8.272 -7.397 10.155 1.00 96.38 131 PRO A CA 1
ATOM 1082 C C . PRO A 1 131 ? -9.712 -6.999 9.823 1.00 96.38 131 PRO A C 1
ATOM 1084 O O . PRO A 1 131 ? -10.298 -6.159 10.512 1.00 96.38 131 PRO A O 1
ATOM 1087 N N . VAL A 1 132 ? -10.284 -7.601 8.780 1.00 94.88 132 VAL A N 1
ATOM 1088 C CA . VAL A 1 132 ? -11.657 -7.295 8.341 1.00 94.88 132 VAL A CA 1
ATOM 1089 C C . VAL A 1 132 ? -12.682 -7.485 9.472 1.00 94.88 132 VAL A C 1
ATOM 1091 O O . VAL A 1 132 ? -13.560 -6.639 9.649 1.00 94.88 132 VAL A O 1
ATOM 1094 N N . ASP A 1 133 ? -12.466 -8.495 10.319 1.00 94.62 133 ASP A N 1
ATOM 1095 C CA . ASP A 1 133 ? -13.323 -8.852 11.458 1.00 94.62 133 ASP A CA 1
ATOM 1096 C C . ASP A 1 133 ? -13.118 -7.977 12.703 1.00 94.62 133 ASP A C 1
ATOM 1098 O O . ASP A 1 133 ? -13.805 -8.145 13.711 1.00 94.62 133 ASP A O 1
ATOM 1102 N N . ALA A 1 134 ? -12.159 -7.044 12.681 1.00 92.94 134 ALA A N 1
ATOM 1103 C CA . ALA A 1 134 ? -11.935 -6.164 13.820 1.00 92.94 134 ALA A CA 1
ATOM 1104 C C . ALA A 1 134 ? -13.194 -5.318 14.093 1.00 92.94 134 ALA A C 1
ATOM 1106 O O . ALA A 1 134 ? -13.797 -4.803 13.144 1.00 92.94 134 ALA A O 1
ATOM 1107 N N . PRO A 1 135 ? -13.587 -5.115 15.362 1.00 92.25 135 PRO A N 1
ATOM 1108 C CA . PRO A 1 135 ? -14.768 -4.327 15.683 1.00 92.25 135 PRO A CA 1
ATOM 1109 C C . PRO A 1 135 ? -14.620 -2.891 15.178 1.00 92.25 135 PRO A C 1
ATOM 1111 O O . PRO A 1 135 ? -13.526 -2.310 15.192 1.00 92.25 135 PRO A O 1
ATOM 1114 N N . ASP A 1 136 ? -15.732 -2.312 14.731 1.00 88.94 136 ASP A N 1
ATOM 1115 C CA . ASP A 1 136 ? -15.756 -0.912 14.328 1.00 88.94 136 ASP A CA 1
ATOM 1116 C C . ASP A 1 136 ? -15.551 -0.005 15.542 1.00 88.94 136 ASP A C 1
ATOM 1118 O O . ASP A 1 136 ? -16.039 -0.260 16.646 1.00 88.94 136 ASP A O 1
ATOM 1122 N N . ARG A 1 137 ? -14.780 1.065 15.343 1.00 87.94 137 ARG A N 1
ATOM 1123 C CA . ARG A 1 137 ? -14.474 2.008 16.415 1.00 87.94 137 ARG A CA 1
ATOM 1124 C C . ARG A 1 137 ? -15.662 2.936 16.631 1.00 87.94 137 ARG A C 1
ATOM 1126 O O . ARG A 1 137 ? -16.116 3.596 15.700 1.00 87.94 137 ARG A O 1
ATOM 1133 N N . ASP A 1 138 ? -16.110 3.020 17.876 1.00 84.62 138 ASP A N 1
ATOM 1134 C CA . ASP A 1 138 ? -17.192 3.912 18.282 1.00 84.62 138 ASP A CA 1
ATOM 1135 C C . ASP A 1 138 ? -16.770 5.389 18.135 1.00 84.62 138 ASP A C 1
ATOM 1137 O O . ASP A 1 138 ? -15.819 5.801 18.812 1.00 84.62 138 ASP A O 1
ATOM 1141 N N . PRO A 1 139 ? -17.455 6.182 17.285 1.00 82.69 139 PRO A N 1
ATOM 1142 C CA . PRO A 1 139 ? -17.075 7.554 16.961 1.00 82.69 139 PRO A CA 1
ATOM 1143 C C . PRO A 1 139 ? -17.355 8.562 18.080 1.00 82.69 139 PRO A C 1
ATOM 1145 O O . PRO A 1 139 ? -16.874 9.693 17.989 1.00 82.69 139 PRO A O 1
ATOM 1148 N N . ARG A 1 140 ? -18.130 8.182 19.104 1.00 80.94 140 ARG A N 1
ATOM 1149 C CA . ARG A 1 140 ? -18.526 9.078 20.193 1.00 80.94 140 ARG A CA 1
ATOM 1150 C C . ARG A 1 140 ? -17.327 9.531 21.017 1.00 80.94 140 ARG A C 1
ATOM 1152 O O . ARG A 1 140 ? -16.407 8.759 21.313 1.00 80.94 140 ARG A O 1
ATOM 1159 N N . THR A 1 141 ? -17.379 10.782 21.445 1.00 82.25 141 THR A N 1
ATOM 1160 C CA . THR A 1 141 ? -16.421 11.368 22.377 1.00 82.25 141 THR A CA 1
ATOM 1161 C C . THR A 1 141 ? -16.511 10.704 23.757 1.00 82.25 141 THR A C 1
ATOM 1163 O O . THR A 1 141 ? -17.552 10.148 24.119 1.00 82.25 141 THR A O 1
ATOM 1166 N N . PRO A 1 142 ? -15.444 10.765 24.578 1.00 82.06 142 PRO A N 1
ATOM 1167 C CA . PRO A 1 142 ? -15.495 10.266 25.953 1.00 82.06 142 PRO A CA 1
ATOM 1168 C C . PRO A 1 142 ? -16.625 10.900 26.774 1.00 82.06 142 PRO A C 1
ATOM 1170 O O . PRO A 1 142 ? -17.230 10.230 27.606 1.00 82.06 142 PRO A O 1
ATOM 1173 N N . THR A 1 143 ? -16.934 12.171 26.508 1.00 82.12 143 THR A N 1
ATOM 1174 C CA . THR A 1 143 ? -18.006 12.909 27.180 1.00 82.12 143 THR A CA 1
ATOM 1175 C C . THR A 1 143 ? -19.383 12.362 26.817 1.00 82.12 143 THR A C 1
ATOM 1177 O O . THR A 1 143 ? -20.175 12.108 27.715 1.00 82.12 143 THR A O 1
ATOM 1180 N N . GLU A 1 144 ? -19.659 12.107 25.537 1.00 84.19 144 GLU A N 1
ATOM 1181 C CA . GLU A 1 144 ? -20.934 11.513 25.101 1.00 84.19 144 GLU A CA 1
ATOM 1182 C C . GLU A 1 144 ? -21.141 10.117 25.705 1.00 84.19 144 GLU A C 1
ATOM 1184 O O . GLU A 1 144 ? -22.214 9.818 26.219 1.00 84.19 144 GLU A O 1
ATOM 1189 N N . LYS A 1 145 ? -20.085 9.292 25.759 1.00 85.19 145 LYS A N 1
ATOM 1190 C CA . LYS A 1 145 ? -20.150 7.977 26.421 1.00 85.19 145 LYS A CA 1
ATOM 1191 C C . LYS A 1 145 ? -20.424 8.091 27.921 1.00 85.19 145 LYS A C 1
ATOM 1193 O O . LYS A 1 145 ? -21.115 7.248 28.484 1.00 85.19 145 LYS A O 1
ATOM 1198 N N . ALA A 1 146 ? -19.870 9.112 28.578 1.00 84.69 146 ALA A N 1
ATOM 1199 C CA . ALA A 1 146 ? -20.123 9.362 29.993 1.00 84.69 146 ALA A CA 1
ATOM 1200 C C . ALA A 1 146 ? -21.576 9.794 30.248 1.00 84.69 146 ALA A C 1
ATOM 1202 O O . ALA A 1 146 ? -22.166 9.339 31.225 1.00 84.69 146 ALA A O 1
ATOM 1203 N N . VAL A 1 147 ? -22.160 10.611 29.363 1.00 88.06 147 VAL A N 1
ATOM 1204 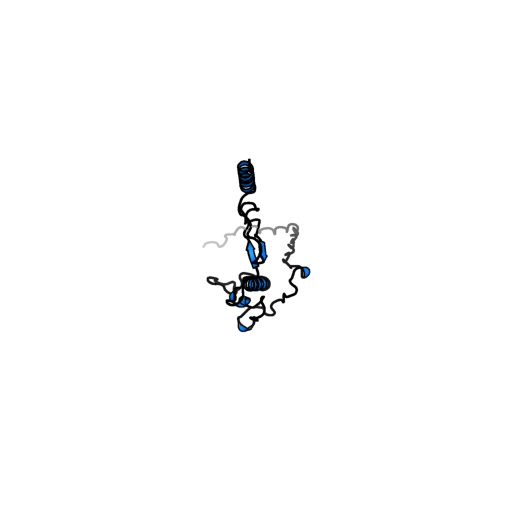C CA . VAL A 1 147 ? -23.573 11.018 29.447 1.00 88.06 147 VAL A CA 1
ATOM 1205 C C . VAL A 1 147 ? -24.495 9.805 29.337 1.00 88.06 147 VAL A C 1
ATOM 1207 O O . VAL A 1 147 ? -25.338 9.624 30.210 1.00 88.06 147 VAL A O 1
ATOM 1210 N N . ASP A 1 148 ? -24.280 8.923 28.357 1.00 85.81 148 ASP A N 1
ATOM 1211 C CA . ASP A 1 148 ? -25.102 7.715 28.190 1.00 85.81 148 ASP A CA 1
ATOM 1212 C C . ASP A 1 148 ? -25.063 6.810 29.434 1.00 85.81 148 ASP A C 1
ATOM 1214 O O . ASP A 1 148 ? -26.087 6.284 29.873 1.00 85.81 148 ASP A O 1
ATOM 1218 N N . ASN A 1 149 ? -23.884 6.653 30.044 1.00 83.62 149 ASN A N 1
ATOM 1219 C CA . ASN A 1 149 ? -23.731 5.860 31.264 1.00 83.62 149 ASN A CA 1
ATOM 1220 C C . ASN A 1 149 ? -24.495 6.465 32.452 1.00 83.62 149 ASN A C 1
ATOM 1222 O O . ASN A 1 149 ? -25.101 5.719 33.218 1.00 83.62 149 ASN A O 1
ATOM 1226 N N . LEU A 1 150 ? -24.496 7.795 32.589 1.00 84.44 150 LEU A N 1
ATOM 1227 C CA . LEU A 1 150 ? -25.257 8.491 33.631 1.00 84.44 150 LEU A CA 1
ATOM 1228 C C . LEU A 1 150 ? -26.766 8.352 33.405 1.00 84.44 150 LEU A C 1
ATOM 1230 O O . LEU A 1 150 ? -27.498 8.051 34.343 1.00 84.44 150 LEU A O 1
ATOM 1234 N N . THR A 1 151 ? -27.232 8.508 32.164 1.00 83.88 151 THR A N 1
ATOM 1235 C CA . THR A 1 151 ? -28.652 8.346 31.821 1.00 83.88 151 THR A CA 1
ATOM 1236 C C . THR A 1 151 ? -29.141 6.920 32.092 1.00 83.88 151 THR A C 1
ATOM 1238 O O . THR A 1 151 ? -30.229 6.739 32.632 1.00 83.88 151 THR A O 1
ATOM 1241 N N . ASN A 1 152 ? -28.322 5.905 31.801 1.00 78.75 152 ASN A N 1
ATOM 1242 C CA . ASN A 1 152 ? -28.654 4.507 32.095 1.00 78.75 152 ASN A CA 1
ATOM 1243 C C . ASN A 1 152 ? -28.691 4.203 33.603 1.00 78.75 152 ASN A C 1
ATOM 1245 O O . ASN A 1 152 ? -29.499 3.383 34.030 1.00 78.75 152 ASN A O 1
ATOM 1249 N N . GLN A 1 153 ? -27.845 4.854 34.410 1.00 78.31 153 GLN A N 1
ATOM 1250 C CA . GLN A 1 153 ? -27.886 4.730 35.873 1.00 78.31 153 GLN A CA 1
ATOM 1251 C C . GLN A 1 153 ? -29.148 5.370 36.461 1.00 78.31 153 GLN A C 1
ATOM 1253 O O . GLN A 1 153 ? -29.790 4.766 37.310 1.00 78.31 153 GLN A O 1
ATOM 1258 N N . GLN A 1 154 ? -29.543 6.541 35.958 1.00 71.44 154 GLN A N 1
ATOM 1259 C CA . GLN A 1 154 ? -30.748 7.249 36.406 1.00 71.44 154 GLN A CA 1
ATOM 1260 C C . GLN A 1 154 ? -32.055 6.530 36.047 1.00 71.44 154 GLN A C 1
ATOM 1262 O O . GLN A 1 154 ? -33.053 6.718 36.726 1.00 71.44 154 GLN A O 1
ATOM 1267 N N . ALA A 1 155 ? -32.070 5.721 34.984 1.00 69.31 155 ALA A N 1
ATOM 1268 C CA . ALA A 1 155 ? -33.238 4.926 34.598 1.00 69.31 155 ALA A CA 1
ATOM 1269 C C . ALA A 1 155 ? -33.398 3.624 35.411 1.00 69.31 155 ALA A C 1
ATOM 1271 O O . ALA A 1 155 ? -34.414 2.944 35.271 1.00 69.31 155 ALA A O 1
ATOM 1272 N N . ALA A 1 156 ? -32.386 3.249 36.201 1.00 63.69 156 ALA A N 1
ATOM 1273 C CA . ALA A 1 156 ? -32.379 2.044 37.030 1.00 63.69 156 ALA A CA 1
ATOM 1274 C C . ALA A 1 156 ? -32.718 2.315 38.512 1.00 63.69 156 ALA A C 1
ATOM 1276 O O . ALA A 1 156 ? -32.822 1.359 39.283 1.00 63.69 156 ALA A O 1
ATOM 1277 N N . GLU A 1 157 ? -32.880 3.587 38.890 1.00 53.94 157 GLU A N 1
ATOM 1278 C CA . GLU A 1 157 ? -33.395 4.055 40.188 1.00 53.94 157 GLU A CA 1
ATOM 1279 C C . GLU A 1 157 ? -34.901 4.346 40.109 1.00 53.94 157 GLU A C 1
ATOM 1281 O O . GLU A 1 157 ? -35.602 4.040 41.102 1.00 53.94 157 GLU A O 1
#

Sequence (157 aa):
MDDPHRRRPHLPRPRPTRPGPHRTAHRRTARRRSLVVKSEQLPSDYTKFPHSFPTRENCDPNNPYQAFLWMLVAMPYMKGAQLVLPVDYLQFVSKRLWDCGVRPVEEPTIKYQKPLSTDPNWLTSPGSWVPVDAPDRDPRTPTEKAVDNLTNQQAAE